Protein AF-A0A3B3DTI4-F1 (afdb_monomer)

Radius of gyration: 11.74 Å; Cα contacts (8 Å, |Δi|>4): 92; chains: 1; bounding box: 27×25×31 Å

Solvent-accessible surface area (backbone atoms only — not comparable to full-atom values): 4177 Å² total; per-residue (Å²): 133,56,74,64,48,46,46,39,26,45,26,46,68,34,81,66,85,67,98,62,77,43,81,41,78,42,90,63,94,58,51,44,52,45,33,96,69,26,24,36,34,39,36,69,83,62,87,45,68,68,63,46,49,54,44,42,53,51,44,39,60,54,55,79,71,51,95,79,80,124

InterPro domains:
  IPR000569 HECT domain [PF00632] (3-69)
  IPR035983 HECT, E3 ligase catalytic domain [SSF56204] (3-63)

pLDDT: mean 82.23, std 13.63, range [36.88, 93.69]

Mean predicted aligned error: 6.12 Å

Foldseek 3Di:
DDPVQLLCCQAQVDSDHDPDAAEAEDDDDAWHHPNVVSYIYQYPPDPDPVVNVVRSSVSSVVPVVPPDDD

Secondary structure (DSSP, 8-state):
--HHHHHHHHHHSSSSPPS--EEEEES-SS-EEEGGGTEEEEETT---HHHHHHHHHHHHHHGGG-TT--

Orga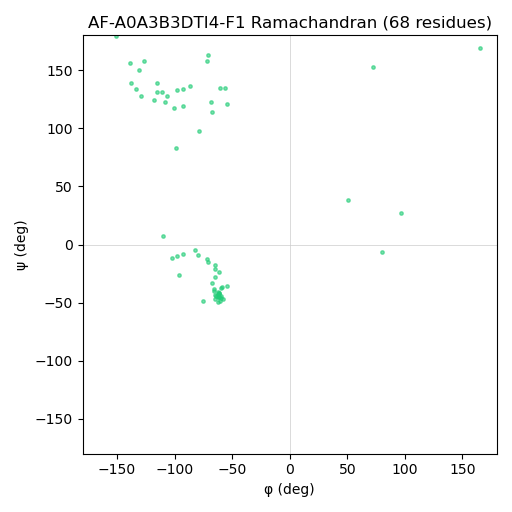nism: Oryzias melastigma (NCBI:txid30732)

Structure (mmCIF, N/CA/C/O backbone):
data_AF-A0A3B3DTI4-F1
#
_entry.id   AF-A0A3B3DTI4-F1
#
loop_
_atom_site.group_PDB
_atom_site.id
_atom_site.type_symbol
_atom_site.label_atom_id
_atom_site.label_alt_id
_atom_site.label_comp_id
_atom_site.label_asym_id
_atom_site.label_entity_id
_atom_site.label_seq_id
_atom_site.pdbx_PDB_ins_code
_atom_site.Cartn_x
_atom_site.Cartn_y
_atom_site.Cartn_z
_atom_site.occupancy
_atom_site.B_iso_or_equiv
_atom_site.auth_seq_id
_atom_site.auth_comp_id
_atom_site.auth_asym_id
_atom_site.auth_atom_id
_atom_site.pdbx_PDB_model_num
ATOM 1 N N . MET A 1 1 ? 0.760 16.845 5.358 1.00 60.59 1 MET A N 1
ATOM 2 C CA . MET A 1 1 ? 0.355 15.482 5.772 1.00 60.59 1 MET A CA 1
ATOM 3 C C . MET A 1 1 ? 1.497 14.529 5.483 1.00 60.59 1 MET A C 1
ATOM 5 O O . MET A 1 1 ? 2.159 14.726 4.470 1.00 60.59 1 MET A O 1
ATOM 9 N N . SER A 1 2 ? 1.770 13.569 6.368 1.00 84.00 2 SER A N 1
ATOM 10 C CA . SER A 1 2 ? 2.838 12.582 6.160 1.00 84.00 2 SER A CA 1
ATOM 11 C C . SER A 1 2 ? 2.454 11.579 5.063 1.00 84.00 2 SER A C 1
ATOM 13 O O . SER A 1 2 ? 1.268 11.382 4.792 1.00 84.00 2 SER A O 1
ATOM 15 N N . GLU A 1 3 ? 3.445 10.928 4.443 1.00 83.38 3 GLU A N 1
ATOM 16 C CA . GLU A 1 3 ? 3.220 9.862 3.448 1.00 83.38 3 GLU A CA 1
ATOM 17 C C . GLU A 1 3 ? 2.331 8.739 4.009 1.00 83.38 3 GLU A C 1
ATOM 19 O O . GLU A 1 3 ? 1.460 8.227 3.312 1.00 83.38 3 GLU A O 1
ATOM 24 N N . LEU A 1 4 ? 2.476 8.425 5.301 1.00 85.69 4 LEU A N 1
ATOM 25 C CA . LEU A 1 4 ? 1.648 7.435 5.991 1.00 85.69 4 LEU A CA 1
ATOM 26 C C . LEU A 1 4 ? 0.177 7.855 6.082 1.00 85.69 4 LEU A C 1
ATOM 28 O O . LEU A 1 4 ? -0.694 7.036 5.814 1.00 85.69 4 LEU A O 1
ATOM 32 N N . THR A 1 5 ? -0.128 9.115 6.408 1.00 86.50 5 THR A N 1
ATOM 33 C CA . THR A 1 5 ? -1.525 9.587 6.449 1.00 86.50 5 THR A CA 1
ATOM 34 C C . THR A 1 5 ? -2.175 9.502 5.070 1.00 86.50 5 THR A C 1
ATOM 36 O O . THR A 1 5 ? -3.320 9.070 4.952 1.00 86.50 5 THR A O 1
ATOM 39 N N . LYS A 1 6 ? -1.434 9.860 4.013 1.00 87.06 6 LYS A N 1
ATOM 40 C CA . LYS A 1 6 ? -1.928 9.751 2.636 1.00 87.06 6 LYS A CA 1
ATOM 41 C C . LYS A 1 6 ? -2.149 8.293 2.222 1.00 87.06 6 LYS A C 1
ATOM 43 O O . LYS A 1 6 ? -3.166 7.995 1.605 1.00 87.06 6 LYS A O 1
ATOM 48 N N . LEU A 1 7 ? -1.247 7.387 2.609 1.00 88.19 7 LEU A N 1
ATOM 49 C CA . LEU A 1 7 ? -1.399 5.949 2.379 1.00 88.19 7 LEU A CA 1
ATOM 50 C C . LEU A 1 7 ? -2.632 5.387 3.095 1.00 88.19 7 LEU A C 1
ATOM 52 O O . LEU A 1 7 ? -3.394 4.644 2.486 1.00 88.19 7 LEU A O 1
ATOM 56 N N . VAL A 1 8 ? -2.854 5.751 4.362 1.00 88.50 8 VAL A N 1
ATOM 57 C CA . VAL A 1 8 ? -4.040 5.307 5.114 1.00 88.50 8 VAL A CA 1
ATOM 58 C C . VAL A 1 8 ? -5.309 5.816 4.435 1.00 88.50 8 VAL A C 1
ATOM 60 O O . VAL A 1 8 ? -6.203 5.021 4.169 1.00 88.50 8 VAL A O 1
ATOM 63 N N . LYS A 1 9 ? -5.340 7.089 4.024 1.00 87.69 9 LYS A N 1
ATOM 64 C CA . 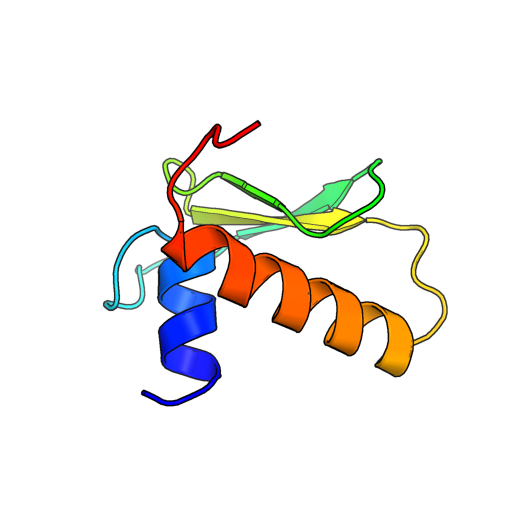LYS A 1 9 ? -6.462 7.662 3.270 1.00 87.69 9 LYS A CA 1
ATOM 65 C C . LYS A 1 9 ? -6.697 6.969 1.927 1.00 87.69 9 LYS A C 1
ATOM 67 O O . LYS A 1 9 ? -7.845 6.721 1.579 1.00 87.69 9 LYS A O 1
ATOM 72 N N . PHE A 1 10 ? -5.641 6.639 1.187 1.00 87.44 10 PHE A N 1
ATOM 73 C CA . PHE A 1 10 ? -5.736 5.865 -0.054 1.00 87.44 10 PHE A CA 1
ATOM 74 C C . PHE A 1 10 ? -6.326 4.473 0.201 1.00 87.44 10 PHE A C 1
ATOM 76 O O . PHE A 1 10 ? -7.223 4.039 -0.511 1.00 87.44 10 PHE A O 1
ATOM 83 N N . TRP A 1 11 ? -5.856 3.792 1.246 1.00 89.50 11 TRP A N 1
ATOM 84 C CA . TRP A 1 11 ? -6.211 2.408 1.550 1.00 89.50 11 TRP A CA 1
ATOM 85 C C . TRP A 1 11 ? -7.622 2.271 2.137 1.00 89.50 11 TRP A C 1
ATOM 87 O O . TRP A 1 11 ? -8.400 1.439 1.676 1.00 89.50 11 TRP A O 1
ATOM 97 N N . SER A 1 12 ? -7.976 3.070 3.144 1.00 86.69 12 SER A N 1
ATOM 98 C CA . SER A 1 12 ? -9.251 2.957 3.869 1.00 86.69 12 SER A CA 1
ATOM 99 C C . SER A 1 12 ? -10.293 3.998 3.453 1.00 86.69 12 SER A C 1
ATOM 101 O O . SER A 1 12 ? -11.457 3.880 3.824 1.00 86.69 12 SER A O 1
ATOM 103 N N . GLY A 1 13 ? -9.910 5.026 2.690 1.00 84.69 13 GLY A N 1
ATOM 104 C CA . GLY A 1 13 ? -10.762 6.180 2.385 1.00 84.69 13 GLY A CA 1
ATOM 105 C C . GLY A 1 13 ? -10.825 7.228 3.505 1.00 84.69 13 GLY A C 1
ATOM 106 O O . GLY A 1 13 ? -11.373 8.308 3.294 1.00 84.69 13 GLY A O 1
ATOM 107 N N . TRP A 1 14 ? -10.239 6.949 4.673 1.00 82.50 14 TRP A N 1
ATOM 108 C CA . TRP A 1 14 ? -10.266 7.816 5.853 1.00 82.50 14 TRP A CA 1
ATOM 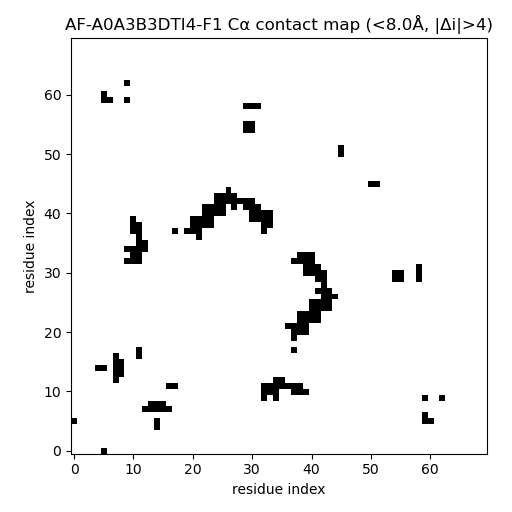109 C C . TRP A 1 14 ? -8.854 8.087 6.362 1.00 82.50 14 TRP A C 1
ATOM 111 O O . TRP A 1 14 ? -7.933 7.314 6.139 1.00 82.50 14 TRP A O 1
ATOM 121 N N . GLU A 1 15 ? -8.667 9.173 7.105 1.00 83.31 15 GLU A N 1
ATOM 122 C CA . GLU A 1 15 ? -7.362 9.496 7.708 1.00 83.31 15 GLU A CA 1
ATOM 123 C C . GLU A 1 15 ? -7.111 8.751 9.029 1.00 83.31 15 GLU A C 1
ATOM 125 O O . GLU A 1 15 ? -6.036 8.855 9.617 1.00 83.31 15 GLU A O 1
ATOM 130 N N . ILE A 1 16 ? -8.111 8.000 9.496 1.00 82.19 16 ILE A N 1
ATOM 131 C CA . ILE A 1 16 ? -8.065 7.201 10.718 1.00 82.19 16 ILE A CA 1
ATOM 132 C C . ILE A 1 16 ? -7.743 5.758 10.337 1.00 82.19 16 ILE A C 1
ATOM 134 O O . ILE A 1 16 ? -8.342 5.197 9.417 1.00 82.19 16 ILE A O 1
ATOM 138 N N . LEU A 1 17 ? -6.793 5.158 11.056 1.00 80.62 17 LEU A N 1
ATOM 139 C CA . LEU A 1 17 ? -6.404 3.770 10.849 1.00 80.62 17 LEU A CA 1
ATOM 140 C C . LEU A 1 17 ? -7.552 2.838 11.283 1.00 80.62 17 LEU A C 1
ATOM 142 O O . LEU A 1 17 ? -7.964 2.902 12.445 1.00 80.62 17 LEU A O 1
ATOM 146 N N . PRO A 1 18 ? -8.067 1.976 10.394 1.00 80.44 18 PRO A N 1
ATOM 147 C CA . PRO A 1 18 ? -9.043 0.969 10.781 1.00 80.44 18 PRO A CA 1
ATOM 148 C C . PRO A 1 18 ? -8.396 -0.129 11.635 1.00 80.44 18 PRO A C 1
ATOM 150 O O . PRO A 1 18 ? -7.178 -0.312 11.641 1.00 80.44 18 PRO A O 1
ATOM 153 N N . ASN A 1 19 ? -9.224 -0.905 12.339 1.00 84.81 19 ASN A N 1
ATOM 154 C CA . ASN A 1 19 ? -8.750 -2.017 13.174 1.00 84.81 19 ASN A CA 1
ATOM 155 C C . ASN A 1 19 ? -8.098 -3.144 12.359 1.00 84.81 19 ASN A C 1
ATOM 157 O O . ASN A 1 19 ? -7.345 -3.945 12.915 1.00 84.81 19 ASN A O 1
ATOM 161 N N . ARG A 1 20 ? -8.402 -3.235 11.058 1.00 85.81 20 ARG A N 1
ATOM 162 C CA . ARG A 1 20 ? -7.826 -4.230 10.162 1.00 85.81 20 ARG A CA 1
ATOM 163 C C . ARG A 1 20 ? -7.472 -3.593 8.827 1.00 85.81 20 ARG A C 1
ATOM 165 O O . ARG A 1 20 ? -8.21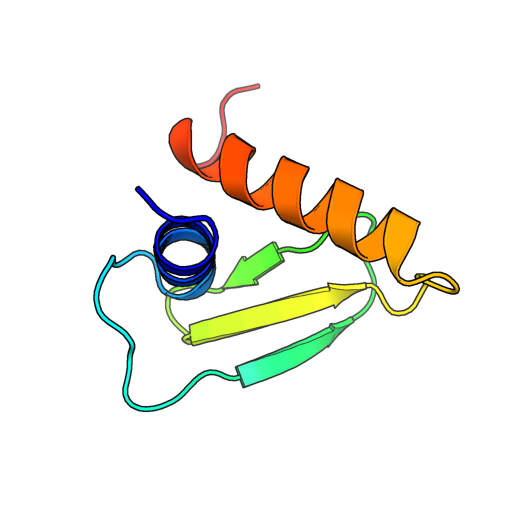8 -2.795 8.283 1.00 85.81 20 ARG A O 1
ATOM 172 N N . LEU A 1 21 ? -6.317 -3.979 8.307 1.00 88.44 21 LEU A N 1
ATOM 173 C CA . LEU A 1 21 ? -5.859 -3.629 6.974 1.00 88.44 21 LEU A CA 1
ATOM 174 C C . LEU A 1 21 ? -5.445 -4.919 6.282 1.00 88.44 21 LEU A C 1
ATOM 176 O O . LEU A 1 21 ? -4.680 -5.709 6.836 1.00 88.44 21 LEU A O 1
ATOM 180 N N . THR A 1 22 ? -5.980 -5.139 5.089 1.00 91.75 22 THR A N 1
ATOM 181 C CA . THR A 1 22 ? -5.759 -6.369 4.328 1.00 91.75 22 THR A CA 1
ATOM 182 C C . THR A 1 22 ? -4.905 -6.058 3.112 1.00 91.75 22 THR A C 1
ATOM 184 O O . THR A 1 22 ? -5.182 -5.103 2.392 1.00 91.75 22 THR A O 1
ATOM 187 N N . ILE A 1 23 ? -3.859 -6.847 2.879 1.00 92.00 23 ILE A N 1
ATOM 188 C CA . ILE A 1 23 ? -3.074 -6.761 1.647 1.00 92.00 23 ILE A CA 1
ATOM 189 C C . ILE A 1 23 ? -3.417 -7.972 0.799 1.00 92.00 23 ILE A C 1
ATOM 191 O O . ILE A 1 23 ? -3.320 -9.107 1.262 1.00 92.00 23 ILE A O 1
ATOM 195 N N . GLU A 1 24 ? -3.783 -7.715 -0.447 1.00 93.69 24 GLU A N 1
ATOM 196 C CA . GLU A 1 24 ? -4.009 -8.742 -1.448 1.00 93.69 24 GLU A CA 1
ATOM 197 C C . GLU A 1 24 ? -2.986 -8.593 -2.565 1.00 93.69 24 GLU A C 1
ATOM 199 O O . GLU A 1 24 ? -2.673 -7.491 -3.015 1.00 93.69 24 GLU A O 1
ATOM 204 N N . LEU A 1 25 ? -2.472 -9.724 -3.024 1.00 90.25 25 LEU A N 1
ATOM 205 C CA . LEU A 1 25 ? -1.677 -9.789 -4.236 1.00 90.25 25 LEU A CA 1
ATOM 206 C C . LEU A 1 25 ? -2.612 -10.107 -5.400 1.00 90.25 25 LEU A C 1
ATOM 208 O O . LEU A 1 25 ? -3.465 -10.986 -5.282 1.00 90.25 25 LEU A O 1
ATOM 212 N N . GLY A 1 26 ? -2.475 -9.388 -6.509 1.00 84.62 26 GLY A N 1
ATOM 213 C CA . GLY A 1 26 ? -3.347 -9.582 -7.664 1.00 84.62 26 GLY A CA 1
ATOM 214 C C . GLY A 1 26 ? -2.688 -9.247 -8.990 1.00 84.62 26 GLY A C 1
ATOM 215 O O . GLY A 1 26 ? -1.526 -8.830 -9.049 1.00 84.62 26 GLY A O 1
ATOM 216 N N . ASP A 1 27 ? -3.465 -9.429 -10.052 1.00 79.62 27 ASP A N 1
ATOM 217 C CA . ASP A 1 27 ? -3.113 -8.999 -11.398 1.00 79.62 27 ASP A CA 1
ATOM 218 C C . ASP A 1 27 ? -3.547 -7.543 -11.609 1.00 79.62 27 ASP A C 1
ATOM 220 O O . ASP A 1 27 ? -4.635 -7.129 -11.206 1.00 79.62 27 ASP A O 1
ATOM 224 N N . GLY A 1 28 ? -2.679 -6.743 -12.223 1.00 81.31 28 GLY A N 1
ATOM 225 C CA . GLY A 1 28 ? -2.905 -5.317 -12.454 1.00 81.31 28 GLY A CA 1
ATOM 226 C C . GLY A 1 28 ? -1.617 -4.597 -12.833 1.00 81.31 28 GLY A C 1
ATOM 227 O O . GLY A 1 28 ? -0.536 -5.177 -12.732 1.00 81.31 28 GLY A O 1
ATOM 228 N N . SER A 1 29 ? -1.728 -3.344 -13.276 1.00 82.19 29 SER A N 1
ATOM 229 C CA . SER A 1 29 ? -0.578 -2.489 -13.605 1.00 82.19 29 SER A CA 1
ATOM 230 C C . SER A 1 29 ? -0.164 -1.558 -12.465 1.00 82.19 29 SER A C 1
ATOM 232 O O . SER A 1 29 ? 1.005 -1.212 -12.390 1.00 82.19 29 SER A O 1
ATOM 234 N N . HIS A 1 30 ? -1.083 -1.188 -11.565 1.00 84.69 30 HIS A N 1
ATOM 235 C CA . HIS A 1 30 ? -0.819 -0.251 -10.467 1.00 84.69 30 HIS A CA 1
ATOM 236 C C . HIS A 1 30 ? -1.484 -0.702 -9.156 1.00 84.69 30 HIS A C 1
ATOM 238 O O . HIS A 1 30 ? -2.471 -1.449 -9.202 1.00 84.69 30 HIS A O 1
ATOM 244 N N . PRO A 1 31 ? -0.980 -0.266 -7.984 1.00 89.19 31 PRO A N 1
ATOM 245 C CA . PRO A 1 31 ? -1.622 -0.516 -6.701 1.00 89.19 31 PRO A CA 1
ATOM 246 C C . PRO A 1 31 ? -3.018 0.103 -6.654 1.00 89.19 31 PRO A C 1
ATOM 248 O O . PRO A 1 31 ? -3.219 1.250 -7.044 1.00 89.19 31 PRO A O 1
ATOM 251 N N . THR A 1 32 ? -3.993 -0.650 -6.154 1.00 89.31 32 THR A N 1
ATOM 252 C CA . THR A 1 32 ? -5.382 -0.183 -6.035 1.00 89.31 32 THR A CA 1
ATOM 253 C C . THR A 1 32 ? -5.922 -0.462 -4.645 1.00 89.31 32 THR A C 1
ATOM 255 O O . THR A 1 32 ? -5.512 -1.417 -3.990 1.00 89.31 32 THR A O 1
ATOM 258 N N . ALA A 1 33 ? -6.850 0.369 -4.179 1.00 89.12 33 ALA A N 1
ATOM 259 C CA . ALA A 1 33 ? -7.486 0.198 -2.882 1.00 89.12 33 ALA A CA 1
ATOM 260 C C . ALA A 1 33 ? -8.979 -0.091 -3.041 1.00 89.12 33 ALA A C 1
ATOM 262 O O . ALA A 1 33 ? -9.704 0.621 -3.736 1.00 89.12 33 ALA A O 1
ATOM 263 N N . ALA A 1 34 ? -9.445 -1.129 -2.355 1.00 87.19 34 ALA A N 1
ATOM 264 C CA . ALA A 1 34 ? -10.854 -1.398 -2.133 1.00 87.19 34 ALA A CA 1
ATOM 265 C C . ALA A 1 34 ? -11.212 -0.884 -0.733 1.00 87.19 34 ALA A C 1
ATOM 267 O O . ALA A 1 34 ? -11.213 -1.638 0.242 1.00 87.19 34 ALA A O 1
ATOM 268 N N . THR A 1 35 ? -11.480 0.420 -0.637 1.00 85.44 35 THR A N 1
ATOM 269 C CA . THR A 1 35 ? -11.637 1.142 0.638 1.00 85.44 35 THR A CA 1
ATOM 270 C C . THR A 1 35 ? -12.754 0.580 1.518 1.00 85.44 35 THR A C 1
ATOM 272 O O . THR A 1 35 ? -12.565 0.446 2.722 1.00 85.44 35 THR A O 1
ATOM 275 N N . CYS A 1 36 ? -13.870 0.132 0.929 1.00 82.69 36 CYS A N 1
ATOM 276 C CA . CYS A 1 36 ? -14.970 -0.526 1.652 1.00 82.69 36 CYS A CA 1
ATOM 277 C C . CYS A 1 36 ? -14.566 -1.835 2.350 1.00 82.69 36 CYS A C 1
ATOM 279 O O . CYS A 1 36 ? -15.233 -2.255 3.290 1.00 82.69 36 CYS A O 1
ATOM 281 N N . TYR A 1 37 ? -13.506 -2.485 1.869 1.00 84.31 37 TYR A N 1
ATOM 282 C CA . TYR A 1 37 ? -12.984 -3.739 2.409 1.00 84.31 37 TYR A CA 1
ATOM 283 C C . TYR A 1 37 ? -11.639 -3.544 3.108 1.00 84.31 37 TYR A C 1
ATOM 285 O O . TYR A 1 37 ? -10.988 -4.531 3.451 1.00 84.31 37 TYR A O 1
ATOM 293 N N . GLU A 1 38 ? -11.191 -2.293 3.269 1.00 88.69 38 GLU A N 1
ATOM 294 C CA . GLU A 1 38 ? -9.912 -1.954 3.899 1.00 88.69 38 GLU A CA 1
ATOM 295 C C . GLU A 1 38 ? -8.756 -2.758 3.276 1.00 88.69 38 GLU A C 1
ATOM 297 O O . GLU A 1 38 ? -7.858 -3.254 3.963 1.00 88.69 38 GLU A O 1
ATOM 302 N N . THR A 1 39 ? -8.812 -2.948 1.952 1.00 91.00 39 THR A N 1
ATOM 303 C CA . THR A 1 39 ? -7.929 -3.865 1.224 1.00 91.00 39 THR A CA 1
ATOM 304 C C . THR A 1 39 ? -7.072 -3.126 0.204 1.00 91.00 39 THR A C 1
ATOM 306 O O . THR A 1 39 ? -7.601 -2.451 -0.679 1.00 91.00 39 THR A O 1
ATOM 309 N N . LEU A 1 40 ? -5.753 -3.286 0.301 1.00 91.12 40 LEU A N 1
ATOM 310 C CA . LEU A 1 40 ? -4.774 -2.780 -0.652 1.00 91.12 40 LEU A CA 1
ATOM 311 C C . LEU A 1 40 ? -4.342 -3.923 -1.561 1.00 91.12 40 LEU A C 1
ATOM 313 O O . LEU A 1 40 ? -3.757 -4.907 -1.110 1.00 91.12 40 LEU A O 1
ATOM 317 N N . ARG A 1 41 ? -4.618 -3.775 -2.851 1.00 91.88 41 ARG A N 1
ATOM 318 C CA . ARG A 1 41 ? -4.213 -4.713 -3.889 1.00 91.88 41 ARG A CA 1
ATOM 319 C C . ARG A 1 41 ? -2.888 -4.274 -4.477 1.00 91.88 41 ARG A C 1
ATOM 321 O O . ARG A 1 41 ? -2.787 -3.188 -5.050 1.00 91.88 41 ARG A O 1
ATOM 328 N N . ILE A 1 42 ? -1.888 -5.134 -4.345 1.00 91.38 42 ILE A N 1
ATOM 329 C CA . ILE A 1 42 ? -0.545 -4.920 -4.870 1.00 91.38 42 ILE A CA 1
ATOM 330 C C . ILE A 1 42 ? -0.332 -5.862 -6.061 1.00 91.38 42 ILE A C 1
ATOM 332 O O . ILE A 1 42 ? -0.443 -7.082 -5.913 1.00 91.38 42 ILE A O 1
ATOM 336 N N . PRO A 1 43 ? -0.014 -5.318 -7.243 1.00 90.69 43 PRO A N 1
ATOM 337 C CA . PRO A 1 43 ? 0.369 -6.128 -8.385 1.00 90.69 43 PRO A CA 1
ATOM 338 C C . PRO A 1 43 ? 1.557 -7.062 -8.115 1.00 90.69 43 PRO A C 1
ATOM 340 O O . PRO A 1 43 ? 2.595 -6.649 -7.602 1.00 90.69 43 PRO A O 1
ATOM 343 N N . CYS A 1 44 ? 1.448 -8.323 -8.534 1.00 89.19 44 CYS A N 1
ATOM 344 C CA . CYS A 1 44 ? 2.500 -9.329 -8.316 1.00 89.19 44 CYS A CA 1
ATOM 345 C C . CYS A 1 44 ? 3.754 -9.130 -9.185 1.00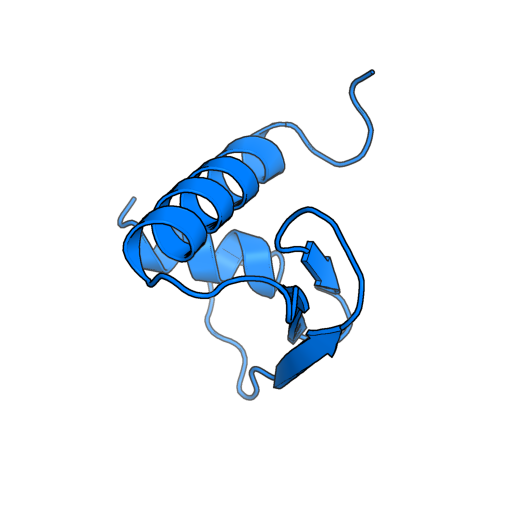 89.19 44 CYS A C 1
ATOM 347 O O . CYS A 1 44 ? 4.768 -9.794 -8.981 1.00 89.19 44 CYS A O 1
ATOM 349 N N . HIS A 1 45 ? 3.689 -8.262 -10.196 1.00 88.25 45 HIS A N 1
ATOM 350 C CA . HIS A 1 45 ? 4.753 -8.113 -11.188 1.00 88.25 45 HIS A CA 1
ATOM 351 C C . HIS A 1 45 ? 5.939 -7.264 -10.694 1.00 88.25 45 HIS A C 1
ATOM 353 O O . HIS A 1 45 ? 6.970 -7.209 -11.372 1.00 88.25 45 HIS A O 1
ATOM 359 N N . TYR A 1 46 ? 5.826 -6.609 -9.533 1.00 87.06 46 TYR A N 1
ATOM 360 C CA . TYR A 1 46 ? 6.914 -5.816 -8.969 1.00 87.06 46 TYR A CA 1
ATOM 361 C C . TYR A 1 46 ? 8.078 -6.705 -8.531 1.00 87.06 46 TYR A C 1
ATOM 363 O O . TYR A 1 46 ? 7.988 -7.473 -7.578 1.00 87.06 46 TYR A O 1
ATOM 371 N N . LYS A 1 47 ? 9.214 -6.557 -9.217 1.00 88.00 47 LYS A N 1
ATOM 372 C CA . LYS A 1 47 ? 10.474 -7.244 -8.881 1.00 88.00 47 LYS A CA 1
ATOM 373 C C . LYS A 1 47 ? 11.439 -6.371 -8.078 1.00 88.00 47 LYS A C 1
ATOM 375 O O . LYS A 1 47 ? 12.457 -6.862 -7.602 1.00 88.00 47 LYS A O 1
ATOM 380 N N . ASN A 1 48 ? 11.141 -5.078 -7.962 1.00 91.62 48 ASN A N 1
ATOM 381 C CA . ASN A 1 48 ? 11.968 -4.090 -7.285 1.00 91.62 48 ASN A CA 1
ATOM 382 C C . ASN A 1 48 ? 11.097 -3.224 -6.371 1.00 91.62 48 ASN A C 1
ATOM 384 O O . ASN A 1 48 ? 10.047 -2.730 -6.784 1.00 91.62 48 ASN A O 1
ATOM 388 N N . TYR A 1 49 ? 11.574 -3.016 -5.146 1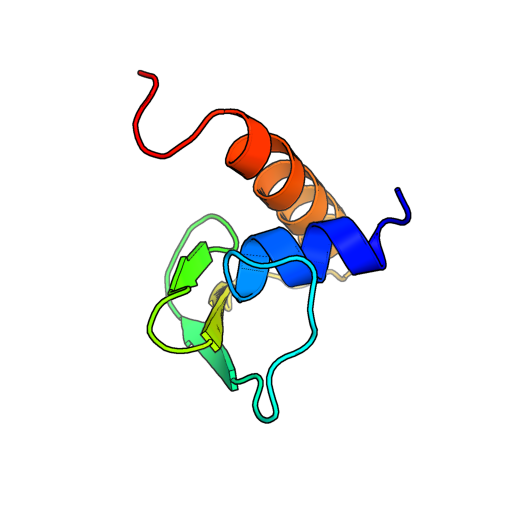.00 88.38 49 TYR A N 1
ATOM 389 C CA . TYR A 1 49 ? 10.946 -2.131 -4.176 1.00 88.38 49 TYR A CA 1
ATOM 390 C C . TYR A 1 49 ? 10.854 -0.684 -4.669 1.00 88.38 49 TYR A C 1
ATOM 392 O O . TYR A 1 49 ? 9.854 -0.027 -4.406 1.00 88.38 49 TYR A O 1
ATOM 400 N N . LEU A 1 50 ? 11.868 -0.185 -5.386 1.00 92.19 50 LEU A N 1
ATOM 401 C CA . LEU A 1 50 ? 11.874 1.204 -5.850 1.00 92.19 50 LEU A CA 1
ATOM 402 C C . LEU A 1 50 ? 10.707 1.472 -6.809 1.00 92.19 50 LEU A C 1
ATOM 404 O O . LEU A 1 50 ? 9.929 2.388 -6.573 1.00 92.19 50 LEU A O 1
ATOM 408 N N . THR A 1 51 ? 10.534 0.603 -7.806 1.00 89.56 51 THR A N 1
ATOM 409 C CA . THR A 1 51 ? 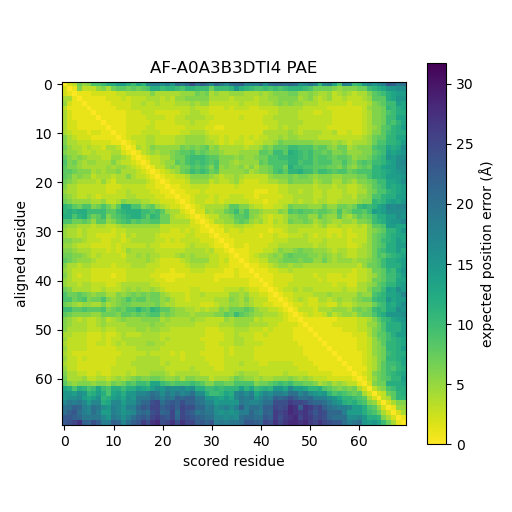9.434 0.683 -8.778 1.00 89.56 51 THR A CA 1
ATOM 410 C C . THR A 1 51 ? 8.072 0.555 -8.098 1.00 89.56 51 THR A C 1
ATOM 412 O O . THR A 1 51 ? 7.168 1.331 -8.377 1.00 89.56 51 THR A O 1
ATOM 415 N N . PHE A 1 52 ? 7.937 -0.376 -7.146 1.00 90.56 52 PHE A N 1
ATOM 416 C CA . PHE A 1 52 ? 6.719 -0.495 -6.341 1.00 90.56 52 PHE A CA 1
ATOM 417 C C . PHE A 1 52 ? 6.421 0.788 -5.553 1.00 90.56 52 PHE A C 1
ATOM 419 O O . PHE A 1 52 ? 5.284 1.251 -5.529 1.00 90.56 52 PHE A O 1
ATOM 426 N N . LYS A 1 53 ? 7.436 1.365 -4.900 1.00 90.38 53 LYS A N 1
ATOM 427 C CA . LYS A 1 53 ? 7.287 2.575 -4.088 1.00 90.38 53 LYS A CA 1
ATOM 428 C C . LYS A 1 53 ? 6.867 3.767 -4.947 1.00 90.38 53 LYS A C 1
ATOM 430 O O . LYS A 1 53 ? 5.986 4.512 -4.530 1.00 90.38 53 LYS A O 1
ATOM 435 N N . GLU A 1 54 ? 7.487 3.950 -6.108 1.00 90.38 54 GLU A N 1
ATOM 436 C CA . GLU A 1 54 ? 7.156 5.031 -7.043 1.00 90.38 54 GLU A CA 1
ATOM 437 C C . GLU A 1 54 ? 5.704 4.925 -7.526 1.00 90.38 54 GLU A C 1
ATOM 439 O O . GLU A 1 54 ? 4.951 5.891 -7.399 1.00 90.38 54 GLU A O 1
ATOM 444 N N . ASP A 1 55 ? 5.276 3.738 -7.960 1.00 90.00 55 ASP A N 1
ATOM 445 C CA . ASP A 1 55 ? 3.900 3.497 -8.409 1.00 90.00 55 ASP A CA 1
ATOM 446 C C . ASP A 1 55 ? 2.871 3.635 -7.281 1.00 90.00 55 ASP A C 1
ATOM 448 O O . ASP A 1 55 ? 1.773 4.160 -7.488 1.00 90.00 55 ASP A O 1
ATOM 452 N N . LEU A 1 56 ? 3.211 3.182 -6.071 1.00 89.38 56 LEU A N 1
ATOM 453 C CA . LEU A 1 56 ? 2.353 3.328 -4.898 1.00 89.38 56 LEU A CA 1
ATOM 454 C C . LEU A 1 56 ? 2.172 4.802 -4.538 1.00 89.38 56 LEU A C 1
ATOM 456 O O . LEU A 1 56 ? 1.043 5.241 -4.330 1.00 89.38 56 LEU A O 1
ATOM 460 N N . LEU A 1 57 ? 3.258 5.575 -4.493 1.00 89.62 57 LEU A N 1
ATOM 461 C CA . LEU A 1 57 ? 3.190 7.010 -4.226 1.00 89.62 57 LEU A CA 1
ATOM 462 C C . LEU A 1 57 ? 2.391 7.739 -5.308 1.00 89.62 57 LEU A C 1
ATOM 464 O O . LEU A 1 57 ? 1.533 8.551 -4.971 1.00 89.62 57 LEU A O 1
ATOM 468 N N . ALA A 1 58 ? 2.598 7.404 -6.584 1.00 89.00 58 ALA A N 1
ATOM 469 C CA . ALA A 1 58 ? 1.803 7.957 -7.676 1.00 89.00 58 ALA A CA 1
ATOM 470 C C . ALA A 1 58 ? 0.305 7.658 -7.483 1.00 89.00 58 ALA A C 1
ATOM 472 O O . ALA A 1 58 ? -0.519 8.570 -7.548 1.00 89.00 58 ALA A O 1
ATOM 473 N N . SER A 1 59 ? -0.044 6.411 -7.152 1.00 87.62 59 SER A N 1
ATOM 474 C CA . SER A 1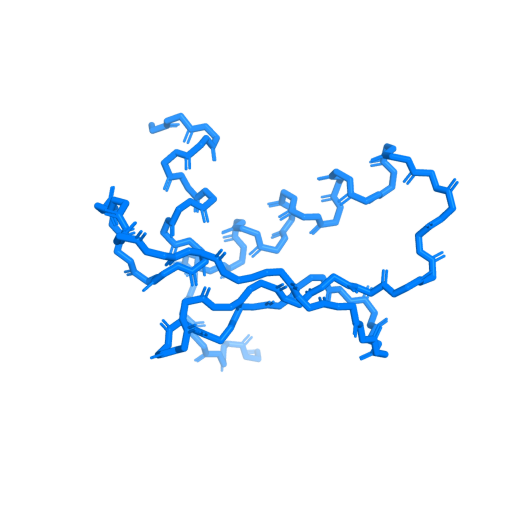 59 ? -1.430 5.979 -6.914 1.00 87.62 59 SER A CA 1
ATOM 475 C C . SER A 1 59 ? -2.073 6.717 -5.736 1.00 87.62 59 SER A C 1
ATOM 477 O O . SER A 1 59 ? -3.208 7.185 -5.839 1.00 87.62 59 SER A O 1
ATOM 479 N N . ILE A 1 60 ? -1.330 6.909 -4.644 1.00 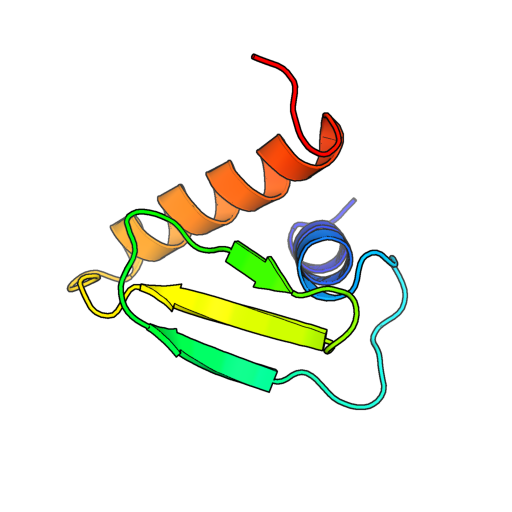87.75 60 ILE A N 1
ATOM 480 C CA . ILE A 1 60 ? -1.776 7.684 -3.480 1.00 87.75 60 ILE A CA 1
ATOM 481 C C . ILE A 1 60 ? -2.098 9.133 -3.866 1.00 87.75 60 ILE A C 1
ATOM 483 O O . ILE A 1 60 ? -3.136 9.656 -3.454 1.00 87.75 60 ILE A O 1
ATOM 487 N N . GLU A 1 61 ? -1.251 9.779 -4.672 1.00 82.94 61 GLU A N 1
ATOM 488 C CA . GLU A 1 61 ? -1.501 11.150 -5.127 1.00 82.94 61 GLU A CA 1
ATOM 489 C C . GLU A 1 61 ? -2.715 11.232 -6.072 1.00 82.94 61 GLU A C 1
ATOM 491 O O . GLU A 1 61 ? -3.474 12.201 -5.995 1.00 82.94 61 GLU A O 1
ATOM 496 N N . THR A 1 62 ? -2.975 10.203 -6.895 1.00 74.56 62 THR A N 1
ATOM 497 C CA . THR A 1 62 ? -4.169 10.176 -7.770 1.00 74.56 62 THR A CA 1
ATOM 498 C C . THR A 1 62 ? -5.489 10.121 -6.998 1.00 74.56 62 THR A C 1
ATOM 500 O O . THR A 1 62 ? -6.494 10.666 -7.454 1.00 74.56 62 THR A O 1
ATOM 503 N N . CYS A 1 63 ? -5.501 9.557 -5.785 1.00 62.72 63 CYS A N 1
ATOM 504 C CA . CYS A 1 63 ? -6.703 9.522 -4.947 1.00 62.72 63 CYS A CA 1
ATOM 505 C C . CYS A 1 63 ? -7.184 10.909 -4.507 1.00 62.72 63 CYS A C 1
ATOM 507 O O . CYS A 1 63 ? -8.343 11.053 -4.118 1.00 62.72 63 CYS A O 1
ATOM 509 N N . ASN A 1 64 ? -6.337 11.941 -4.584 1.00 54.25 64 ASN A N 1
ATOM 510 C CA . ASN A 1 64 ? -6.747 13.306 -4.265 1.00 54.25 64 ASN A CA 1
ATOM 511 C C . ASN A 1 64 ? -7.703 13.904 -5.321 1.00 54.25 64 ASN A C 1
ATOM 513 O O . ASN A 1 64 ? -8.355 14.905 -5.038 1.00 54.25 64 ASN A O 1
ATOM 517 N N . ALA A 1 65 ? -7.814 13.287 -6.506 1.00 52.84 65 ALA A N 1
ATOM 518 C CA . ALA A 1 65 ? -8.699 13.719 -7.590 1.00 52.84 65 ALA A CA 1
ATOM 519 C C . ALA A 1 65 ? -10.092 13.050 -7.583 1.00 52.84 65 ALA A C 1
ATOM 521 O O . ALA A 1 65 ? -10.975 13.488 -8.315 1.00 52.84 65 ALA A O 1
ATOM 522 N N . GLY A 1 66 ? -10.336 12.042 -6.735 1.00 45.47 66 GLY A N 1
ATOM 523 C CA . GLY A 1 66 ? -11.592 11.281 -6.745 1.00 45.47 66 GLY A CA 1
ATOM 524 C C . GLY A 1 66 ? -11.720 10.339 -7.954 1.00 45.47 66 GLY A C 1
ATOM 525 O O . GLY A 1 66 ? -11.113 10.538 -9.003 1.00 45.47 66 GLY A O 1
ATOM 526 N N . PHE A 1 67 ? -12.485 9.257 -7.787 1.00 46.00 67 PHE A N 1
ATOM 527 C CA . PHE A 1 67 ? -12.713 8.245 -8.822 1.00 46.00 67 PHE A CA 1
ATOM 528 C C . PHE A 1 67 ? -13.236 8.872 -10.130 1.00 46.00 67 PHE A C 1
ATOM 530 O O . PHE A 1 67 ? -14.328 9.434 -10.142 1.00 46.00 67 PHE A O 1
ATOM 537 N N . GLY A 1 68 ? -12.507 8.691 -11.239 1.00 43.09 68 GLY A N 1
ATOM 538 C CA . GLY A 1 68 ? -13.065 8.829 -12.591 1.00 43.09 68 GLY A CA 1
ATOM 539 C C . GLY A 1 68 ? -12.880 10.164 -13.320 1.00 43.09 68 GLY A C 1
ATOM 540 O O . GLY A 1 68 ? -13.695 10.465 -14.188 1.00 43.09 68 GLY A O 1
ATOM 541 N N . LEU A 1 69 ? -11.835 10.948 -13.041 1.00 36.88 69 LEU A N 1
ATOM 542 C CA . LEU A 1 69 ? -11.437 12.007 -13.979 1.00 36.88 69 LEU A CA 1
ATOM 543 C C . LEU A 1 69 ? -10.647 11.394 -15.148 1.00 36.88 69 LEU A C 1
ATOM 545 O O . LEU A 1 69 ? -9.462 11.091 -15.013 1.00 36.88 69 LEU A O 1
ATOM 549 N N . ILE A 1 70 ? -11.362 11.159 -16.254 1.00 38.31 70 ILE A N 1
ATOM 550 C CA . ILE A 1 70 ? -10.813 11.015 -17.614 1.00 38.31 70 ILE A CA 1
ATOM 551 C C . ILE A 1 70 ? -10.319 12.388 -18.077 1.00 38.31 70 ILE A C 1
ATOM 553 O O . ILE A 1 70 ? -11.051 13.373 -17.822 1.00 38.31 70 ILE A O 1
#

Nearest PDB structures (foldseek):
  8bja-assembly1_A  TM=6.966E-01  e=3.990E-04  Homo sapiens
  3pt3-assembly2_B  TM=7.835E-01  e=3.170E-03  Homo sapiens
  5hpt-assembly1_A  TM=8.671E-01  e=2.519E-02  Homo sapiens
  3pt3-assembly1_A  TM=7.262E-01  e=6.779E-03  Homo sapiens
  3dti-assembly1_A  TM=5.909E-01  e=3.905E+00  Deinococcus deserti

Sequence (70 aa):
MSELTKLVKFWSGWEILPNRLTIELGDGSHPTAATCYETLRIPCHYKNYLTFKEDLLASIETCNAGFGLI